Protein AF-A0A0X3APA4-F1 (afdb_monomer_lite)

Organism: NCBI:txid1586267

Structure (mmCIF, N/CA/C/O backbone):
data_AF-A0A0X3APA4-F1
#
_entry.id   AF-A0A0X3APA4-F1
#
loop_
_atom_site.group_PDB
_atom_site.id
_atom_site.type_symbol
_atom_site.label_atom_id
_atom_site.label_alt_id
_atom_site.label_comp_id
_atom_site.label_asym_id
_atom_site.label_entity_id
_atom_site.label_seq_id
_atom_site.pdbx_PDB_ins_code
_atom_site.Cartn_x
_atom_site.Cartn_y
_atom_site.Cartn_z
_atom_site.occupancy
_atom_site.B_iso_or_equiv
_atom_site.auth_seq_id
_atom_site.auth_comp_id
_atom_site.auth_asym_id
_atom_site.auth_atom_id
_atom_site.pdbx_PDB_model_num
ATOM 1 N N . MET A 1 1 ? -16.106 -5.100 22.684 1.00 66.81 1 MET A N 1
ATOM 2 C CA . MET A 1 1 ? -15.744 -5.511 21.305 1.00 66.81 1 MET A CA 1
ATOM 3 C C . MET A 1 1 ? -15.687 -7.033 21.244 1.00 66.81 1 MET A C 1
ATOM 5 O O . MET A 1 1 ? -15.041 -7.612 22.111 1.00 66.81 1 MET A O 1
ATOM 9 N N . ASN A 1 2 ? -16.377 -7.676 20.293 1.00 80.12 2 ASN A N 1
ATOM 10 C CA . ASN A 1 2 ? -16.420 -9.144 20.180 1.00 80.12 2 ASN A CA 1
ATOM 11 C C . ASN A 1 2 ? -15.018 -9.742 19.990 1.00 80.12 2 ASN A C 1
ATOM 13 O O . ASN A 1 2 ? -14.208 -9.175 19.256 1.00 80.12 2 ASN A O 1
ATOM 17 N N . LYS A 1 3 ? -14.747 -10.904 20.608 1.00 82.50 3 LYS A N 1
ATOM 18 C CA . LYS A 1 3 ? -13.466 -11.623 20.462 1.00 82.50 3 LYS A CA 1
ATOM 19 C C . LYS A 1 3 ? -13.125 -11.845 18.984 1.00 82.50 3 LYS A C 1
ATOM 21 O O . LYS A 1 3 ? -12.046 -11.457 18.561 1.00 82.50 3 LYS A O 1
ATOM 26 N N . ILE A 1 4 ? -14.083 -12.326 18.190 1.00 83.38 4 ILE A N 1
ATOM 27 C CA . ILE A 1 4 ? -13.939 -12.548 16.738 1.00 83.38 4 ILE A CA 1
ATOM 28 C C . ILE A 1 4 ? -13.436 -11.289 16.013 1.00 83.38 4 ILE A C 1
ATOM 30 O O . ILE A 1 4 ? -12.550 -11.356 15.169 1.00 83.38 4 ILE A O 1
ATOM 34 N N . PHE A 1 5 ? -13.948 -10.116 16.390 1.00 79.50 5 PHE A N 1
ATOM 35 C CA . PHE A 1 5 ? -13.563 -8.856 15.762 1.00 79.50 5 PHE A CA 1
ATOM 36 C C . PHE A 1 5 ? -12.124 -8.438 16.110 1.00 79.50 5 PHE A C 1
ATOM 38 O O . PHE A 1 5 ? -11.410 -7.925 15.254 1.00 79.50 5 PHE A O 1
ATOM 45 N N . LYS A 1 6 ? -11.660 -8.704 17.340 1.00 83.19 6 LYS A N 1
ATOM 46 C CA . LYS A 1 6 ? -10.248 -8.499 17.709 1.00 83.19 6 LYS A CA 1
ATOM 47 C C . LYS A 1 6 ? -9.323 -9.394 16.886 1.00 83.19 6 LYS A C 1
ATOM 49 O O . LYS A 1 6 ? -8.338 -8.893 16.357 1.00 83.19 6 LYS A O 1
ATOM 54 N N . TRP A 1 7 ? -9.656 -10.679 16.754 1.00 87.12 7 TRP A N 1
ATOM 55 C CA . TRP A 1 7 ? -8.878 -11.634 15.956 1.00 87.12 7 TRP A CA 1
ATOM 56 C C . TRP A 1 7 ? -8.805 -11.227 14.484 1.00 87.12 7 TRP A C 1
ATOM 58 O O . TRP A 1 7 ? -7.718 -11.241 13.914 1.00 87.12 7 TRP A O 1
ATOM 68 N N . LYS A 1 8 ? -9.922 -10.761 13.905 1.00 86.69 8 LYS A N 1
ATOM 69 C CA . LYS A 1 8 ? -9.946 -10.189 12.550 1.00 86.69 8 LYS A CA 1
ATOM 70 C C . LYS A 1 8 ? -8.916 -9.064 12.397 1.00 86.69 8 LYS A C 1
ATOM 72 O O . LYS A 1 8 ? -8.155 -9.079 11.440 1.00 86.69 8 LYS A O 1
ATOM 77 N N . ILE A 1 9 ? -8.866 -8.118 13.339 1.00 86.38 9 ILE A N 1
ATOM 78 C CA . ILE A 1 9 ? -7.900 -7.010 13.272 1.00 86.38 9 ILE A CA 1
ATOM 79 C C . ILE A 1 9 ? -6.458 -7.519 13.352 1.00 86.38 9 ILE A C 1
ATOM 81 O O . ILE A 1 9 ? -5.625 -7.072 12.575 1.00 86.38 9 ILE A O 1
ATOM 85 N N . HIS A 1 10 ? -6.155 -8.457 14.253 1.00 87.38 10 HIS A N 1
ATOM 86 C CA . HIS A 1 10 ? -4.790 -8.985 14.384 1.00 87.38 10 HIS A CA 1
ATOM 87 C C . HIS A 1 10 ? -4.344 -9.699 13.107 1.00 87.38 10 HIS A C 1
ATOM 89 O O . HIS A 1 10 ? -3.225 -9.486 12.650 1.00 87.38 10 HIS A O 1
ATOM 95 N N . PHE A 1 11 ? -5.234 -10.494 12.506 1.00 90.00 11 PHE A N 1
ATOM 96 C CA . PHE A 1 11 ? -4.979 -11.140 11.223 1.00 90.00 11 PHE A CA 1
ATOM 97 C C . PHE A 1 11 ? -4.705 -10.115 10.116 1.00 90.00 11 PHE A C 1
ATOM 99 O O . PHE A 1 11 ? -3.720 -10.246 9.399 1.00 90.00 11 PHE A O 1
ATOM 106 N N . LEU A 1 12 ? -5.531 -9.068 10.010 1.00 86.38 12 LEU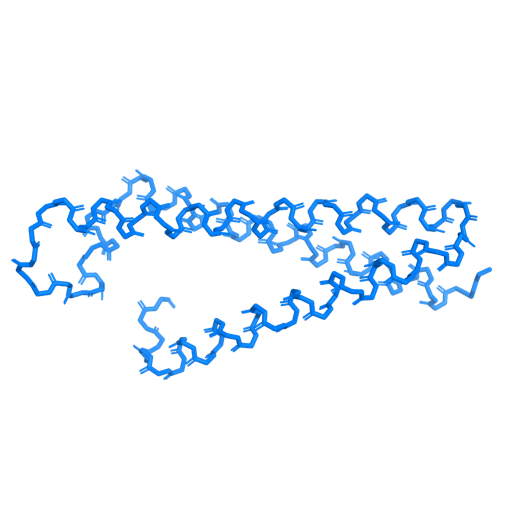 A N 1
ATOM 107 C CA . LEU A 1 12 ? -5.369 -8.033 8.986 1.00 86.38 12 LEU A CA 1
ATOM 108 C C . LEU A 1 12 ? -4.094 -7.212 9.184 1.00 86.38 12 LEU A C 1
ATOM 110 O O . LEU A 1 12 ? -3.393 -6.949 8.217 1.00 86.38 12 LEU A O 1
ATOM 114 N N . VAL A 1 13 ? -3.742 -6.877 10.427 1.00 89.50 13 VAL A N 1
ATOM 115 C CA . VAL A 1 13 ? -2.460 -6.232 10.747 1.00 89.50 13 VAL A CA 1
ATOM 116 C C . VAL A 1 13 ? -1.287 -7.134 10.357 1.00 89.50 13 VAL A C 1
ATOM 118 O O . VAL A 1 13 ? -0.349 -6.661 9.721 1.00 89.50 13 VAL A O 1
ATOM 121 N N . GLY A 1 14 ? -1.346 -8.430 10.683 1.00 89.19 14 GLY A N 1
ATOM 122 C CA . GLY A 1 14 ? -0.319 -9.398 10.290 1.00 89.19 14 GLY A CA 1
ATOM 123 C C . GLY A 1 14 ? -0.169 -9.511 8.771 1.00 89.19 14 GLY A C 1
ATOM 124 O O . GLY A 1 14 ? 0.949 -9.473 8.261 1.00 89.19 14 GLY A O 1
ATOM 125 N N . LEU A 1 15 ? -1.288 -9.563 8.043 1.00 88.25 15 LEU A N 1
ATOM 126 C CA . LEU A 1 15 ? -1.307 -9.577 6.581 1.00 88.25 15 LEU A CA 1
ATOM 127 C C . LEU A 1 15 ? -0.700 -8.296 5.991 1.00 88.25 15 LEU A C 1
ATOM 129 O O . LEU A 1 15 ? 0.103 -8.375 5.067 1.00 88.25 15 LEU A O 1
ATOM 133 N N . SER A 1 16 ? -1.032 -7.121 6.536 1.00 88.00 16 SER A N 1
ATOM 134 C CA . SER A 1 16 ? -0.451 -5.849 6.089 1.00 88.00 16 SER A CA 1
ATOM 135 C C . SER A 1 16 ? 1.061 -5.801 6.300 1.00 88.00 16 SER A C 1
ATOM 137 O O . SER A 1 16 ? 1.774 -5.344 5.414 1.00 88.00 16 SER A O 1
ATOM 139 N N . ILE A 1 17 ? 1.565 -6.300 7.433 1.00 91.06 17 ILE A N 1
ATOM 140 C CA . ILE A 1 17 ? 3.011 -6.384 7.692 1.00 91.06 17 ILE A CA 1
ATOM 141 C C . ILE A 1 17 ? 3.685 -7.317 6.681 1.00 91.06 17 ILE A C 1
ATOM 143 O O . ILE A 1 17 ? 4.720 -6.967 6.122 1.00 91.06 17 ILE A O 1
ATOM 147 N N . PHE A 1 18 ? 3.089 -8.480 6.413 1.00 88.31 18 PHE A N 1
ATOM 148 C CA . PHE A 1 18 ? 3.607 -9.424 5.424 1.00 88.31 18 PHE A CA 1
ATOM 149 C C . PHE A 1 18 ? 3.680 -8.813 4.016 1.00 88.31 18 PHE A C 1
ATOM 151 O O . PHE A 1 18 ? 4.708 -8.927 3.355 1.00 88.31 18 PHE A O 1
ATOM 158 N N . LEU A 1 19 ? 2.634 -8.098 3.588 1.00 86.88 19 LEU A N 1
ATOM 159 C CA . LEU A 1 19 ? 2.626 -7.387 2.306 1.00 86.88 19 LEU A CA 1
ATOM 160 C C . LEU A 1 19 ? 3.708 -6.306 2.237 1.00 86.88 19 LEU A C 1
ATOM 162 O O . LEU A 1 19 ? 4.389 -6.208 1.223 1.00 86.88 19 LEU A O 1
ATOM 166 N N . ILE A 1 20 ? 3.913 -5.536 3.312 1.00 89.25 20 ILE A N 1
ATOM 167 C CA . ILE A 1 20 ? 5.000 -4.546 3.375 1.00 89.25 20 ILE A CA 1
ATOM 168 C C . ILE A 1 20 ? 6.354 -5.224 3.137 1.00 89.25 20 ILE A C 1
ATOM 170 O O . ILE A 1 20 ? 7.156 -4.704 2.370 1.00 89.25 20 ILE A O 1
ATOM 174 N N . ILE A 1 21 ? 6.606 -6.383 3.755 1.00 90.38 21 ILE A N 1
ATOM 175 C CA . ILE A 1 21 ? 7.867 -7.122 3.585 1.00 90.38 21 ILE A CA 1
ATOM 176 C C . ILE A 1 21 ? 8.056 -7.568 2.130 1.00 90.38 21 ILE A C 1
ATOM 178 O O . ILE A 1 21 ? 9.151 -7.406 1.598 1.00 90.38 21 ILE A O 1
ATOM 182 N N . ILE A 1 22 ? 7.008 -8.091 1.484 1.00 87.00 22 ILE A N 1
ATOM 183 C CA . ILE A 1 22 ? 7.067 -8.498 0.070 1.00 87.00 22 ILE A CA 1
ATOM 184 C C . ILE A 1 22 ? 7.390 -7.302 -0.826 1.00 87.00 22 ILE A C 1
ATOM 186 O O . ILE A 1 22 ? 8.316 -7.383 -1.625 1.00 87.00 22 ILE A O 1
ATOM 190 N N . ILE A 1 23 ? 6.672 -6.187 -0.664 1.00 86.25 23 ILE A N 1
ATOM 191 C CA . ILE A 1 23 ? 6.883 -4.985 -1.483 1.00 86.25 23 ILE A CA 1
ATOM 192 C C . ILE A 1 23 ? 8.301 -4.438 -1.270 1.00 86.25 23 ILE A C 1
ATOM 194 O O . ILE A 1 23 ? 8.979 -4.069 -2.221 1.00 86.25 23 ILE A O 1
ATOM 198 N N . PHE A 1 24 ? 8.800 -4.432 -0.030 1.00 86.94 24 PHE A N 1
ATOM 199 C CA . PHE A 1 24 ? 10.183 -4.034 0.242 1.00 86.94 24 PHE A CA 1
ATOM 200 C C . PHE A 1 24 ? 11.209 -4.945 -0.434 1.00 86.94 24 PHE A C 1
ATOM 202 O O . PHE A 1 24 ? 12.228 -4.444 -0.906 1.00 86.94 24 PHE A O 1
ATOM 209 N N . ALA A 1 25 ? 10.967 -6.257 -0.463 1.00 86.25 25 ALA A N 1
ATOM 210 C CA . ALA A 1 25 ? 11.844 -7.197 -1.151 1.00 86.25 25 ALA A CA 1
ATOM 211 C C . ALA A 1 25 ? 11.871 -6.931 -2.663 1.00 86.25 25 ALA A C 1
ATOM 213 O O . ALA A 1 25 ? 12.950 -6.950 -3.252 1.00 86.25 25 ALA A O 1
ATOM 214 N N . ASP A 1 26 ? 10.721 -6.610 -3.258 1.00 82.62 26 ASP A N 1
ATOM 215 C CA . ASP A 1 26 ? 10.607 -6.267 -4.678 1.00 82.62 26 ASP A CA 1
ATOM 216 C C . ASP A 1 26 ? 11.349 -4.959 -5.007 1.00 82.62 26 ASP A C 1
ATOM 218 O O . ASP A 1 26 ? 12.261 -4.937 -5.834 1.00 82.62 26 ASP A O 1
ATOM 222 N N . VAL A 1 27 ? 11.089 -3.889 -4.246 1.00 84.69 27 VAL A N 1
ATOM 223 C CA . VAL A 1 27 ? 11.806 -2.605 -4.377 1.00 84.69 27 VAL A CA 1
ATOM 224 C C . VAL A 1 27 ? 13.317 -2.786 -4.207 1.00 84.69 27 VAL A C 1
ATOM 226 O O . VAL A 1 27 ? 14.102 -2.190 -4.948 1.00 84.69 27 VAL A O 1
ATOM 229 N N . PHE A 1 28 ? 13.744 -3.607 -3.244 1.00 85.25 28 PHE A N 1
ATOM 230 C CA . PHE A 1 28 ? 15.159 -3.900 -3.032 1.00 85.25 28 PHE A CA 1
ATOM 231 C C . PHE A 1 28 ? 15.765 -4.658 -4.217 1.00 85.25 28 PHE A C 1
ATOM 233 O O . PHE A 1 28 ? 16.840 -4.279 -4.676 1.00 85.25 28 PHE A O 1
ATOM 240 N N . SER A 1 29 ? 15.063 -5.662 -4.750 1.00 82.38 29 SER A N 1
ATOM 241 C CA . SER A 1 29 ? 15.484 -6.413 -5.937 1.00 82.38 29 SER A CA 1
ATOM 242 C C . SER A 1 29 ? 15.687 -5.488 -7.138 1.00 82.38 29 SER A C 1
ATOM 244 O O . SER A 1 29 ? 16.747 -5.506 -7.764 1.00 82.38 29 SER A O 1
ATOM 246 N N . ILE A 1 30 ? 14.720 -4.604 -7.406 1.00 80.31 30 ILE A N 1
ATOM 247 C CA . ILE A 1 30 ? 14.786 -3.615 -8.494 1.00 80.31 30 ILE A CA 1
ATOM 248 C C . ILE A 1 30 ? 15.972 -2.665 -8.309 1.00 80.31 30 ILE A C 1
ATOM 250 O O . ILE A 1 30 ? 16.642 -2.309 -9.278 1.00 80.31 30 ILE A O 1
ATOM 254 N N . TRP A 1 31 ? 16.250 -2.256 -7.070 1.00 79.69 31 TRP A N 1
ATOM 255 C CA . TRP A 1 31 ? 17.391 -1.398 -6.762 1.00 79.69 31 TRP A CA 1
ATOM 256 C C . TRP A 1 31 ? 18.735 -2.105 -6.987 1.00 79.69 31 TRP A C 1
ATOM 258 O O . TRP A 1 31 ? 19.682 -1.479 -7.464 1.00 79.69 31 TRP A O 1
ATOM 268 N N . THR A 1 32 ? 18.838 -3.396 -6.650 1.00 82.75 32 THR A N 1
ATOM 269 C CA . THR A 1 32 ? 20.089 -4.162 -6.770 1.00 82.75 32 THR A CA 1
ATOM 270 C C . THR A 1 32 ? 20.380 -4.657 -8.181 1.00 82.75 32 THR A C 1
ATOM 272 O O . THR A 1 32 ? 21.540 -4.648 -8.589 1.00 82.75 32 THR A O 1
ATOM 275 N N . THR A 1 33 ? 19.360 -5.074 -8.934 1.00 80.88 33 THR A N 1
ATOM 276 C CA . THR A 1 33 ? 19.505 -5.639 -10.287 1.00 80.88 33 THR A CA 1
ATOM 277 C 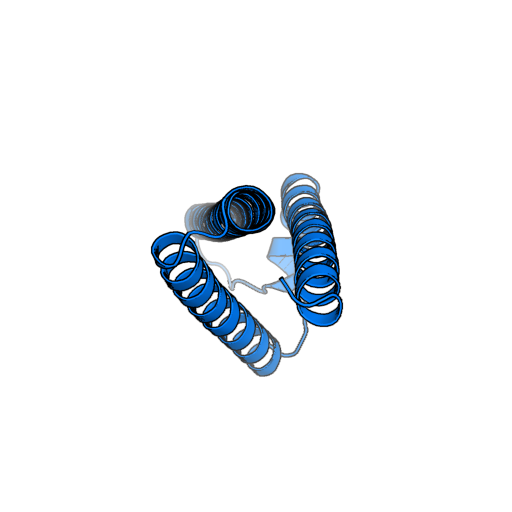C . THR A 1 33 ? 18.496 -5.028 -11.271 1.00 80.88 33 THR A C 1
ATOM 279 O O . THR A 1 33 ? 17.698 -5.734 -11.893 1.00 80.88 33 THR A O 1
ATOM 282 N N . PRO A 1 34 ? 18.545 -3.700 -11.505 1.00 72.44 34 PRO A N 1
ATOM 283 C CA . PRO A 1 34 ? 17.587 -3.017 -12.381 1.00 72.44 34 PRO A CA 1
ATOM 284 C C . PRO A 1 34 ? 17.633 -3.531 -13.827 1.00 72.44 34 PRO A C 1
ATOM 286 O O . PRO A 1 34 ? 16.634 -3.488 -14.538 1.00 72.44 34 PRO A O 1
ATOM 289 N N . GLU A 1 35 ? 18.782 -4.035 -14.278 1.00 72.81 35 GLU A N 1
ATOM 290 C CA . GLU A 1 35 ? 18.976 -4.573 -15.627 1.00 72.81 35 GLU A CA 1
ATOM 291 C C . GLU A 1 35 ? 18.193 -5.868 -15.877 1.00 72.81 35 GLU A C 1
ATOM 293 O O . GLU A 1 35 ? 17.721 -6.085 -16.993 1.00 72.81 35 GLU A O 1
ATOM 298 N N . GLU A 1 36 ? 18.036 -6.718 -14.858 1.00 68.88 36 GLU A N 1
ATOM 299 C CA . GLU A 1 36 ? 17.242 -7.950 -14.947 1.00 68.88 36 GLU A CA 1
ATOM 300 C C . GLU A 1 36 ? 15.754 -7.618 -15.031 1.00 68.88 36 GLU A C 1
ATOM 302 O O . GLU A 1 36 ? 15.063 -8.126 -15.911 1.00 68.88 36 GLU A O 1
ATOM 307 N N . TYR A 1 37 ? 15.297 -6.663 -14.218 1.00 64.12 37 TYR A N 1
ATOM 308 C CA . TYR A 1 37 ? 13.940 -6.129 -14.297 1.00 64.12 37 TYR A CA 1
ATOM 309 C C . TYR A 1 37 ? 13.655 -5.526 -15.683 1.00 64.12 37 TYR A C 1
ATOM 311 O O . TYR A 1 37 ? 12.661 -5.846 -16.322 1.00 64.12 37 TYR A O 1
ATOM 319 N N . ILE A 1 38 ? 14.569 -4.720 -16.232 1.00 65.38 38 ILE A N 1
ATOM 320 C CA . ILE A 1 38 ? 14.412 -4.134 -17.578 1.00 65.38 38 ILE A CA 1
ATOM 321 C C . ILE A 1 38 ? 14.335 -5.208 -18.678 1.00 65.38 38 ILE A C 1
ATOM 323 O O . ILE A 1 38 ? 13.632 -4.999 -19.668 1.00 65.38 38 ILE A O 1
ATOM 327 N N . LYS A 1 39 ? 15.052 -6.333 -18.533 1.00 64.44 39 LYS A N 1
ATOM 328 C CA . LYS A 1 39 ? 15.016 -7.445 -19.499 1.00 64.44 39 LYS A CA 1
ATOM 329 C C . LYS A 1 39 ? 13.681 -8.184 -19.485 1.00 64.44 39 LYS A C 1
ATOM 331 O O . LYS A 1 39 ? 13.179 -8.491 -20.558 1.00 64.44 39 LYS A O 1
ATOM 336 N N . VAL A 1 40 ? 13.117 -8.425 -18.302 1.00 60.56 40 VAL A N 1
ATOM 337 C CA . VAL A 1 40 ? 11.815 -9.093 -18.127 1.00 60.56 40 VAL A CA 1
ATOM 338 C C . VAL A 1 40 ? 10.682 -8.300 -18.780 1.00 60.56 40 VAL A C 1
ATOM 340 O O . VAL A 1 40 ? 9.792 -8.871 -19.393 1.00 60.56 40 VAL A O 1
ATOM 343 N N . TYR A 1 41 ? 10.742 -6.971 -18.722 1.00 53.84 41 TYR A N 1
ATOM 344 C CA . TYR A 1 41 ? 9.688 -6.124 -19.276 1.00 53.84 41 TYR A CA 1
ATOM 345 C C . TYR A 1 41 ? 9.813 -5.817 -20.777 1.00 53.84 41 TYR A C 1
ATOM 347 O O . TYR A 1 41 ? 9.051 -4.977 -21.254 1.00 53.84 41 TYR A O 1
ATOM 355 N N . GLU A 1 42 ? 10.768 -6.427 -21.502 1.00 52.59 42 GLU A N 1
ATOM 356 C CA . GLU A 1 42 ? 11.038 -6.229 -22.942 1.00 52.59 42 GLU A CA 1
ATOM 357 C C . GLU A 1 42 ? 10.608 -4.843 -23.470 1.00 52.59 42 GLU A C 1
ATOM 359 O O . GLU A 1 42 ? 9.873 -4.710 -24.450 1.00 52.59 42 GLU A O 1
ATOM 364 N N . PHE A 1 43 ? 11.044 -3.760 -22.811 1.00 53.41 43 PHE A N 1
ATOM 365 C CA . PHE A 1 43 ? 10.724 -2.419 -23.292 1.00 53.41 43 PHE A CA 1
ATOM 366 C C . PHE A 1 43 ? 11.578 -2.148 -24.531 1.00 53.41 43 PHE A C 1
ATOM 368 O O . PHE A 1 43 ? 12.716 -1.666 -24.452 1.00 53.41 43 PHE A O 1
ATOM 375 N N . SER A 1 44 ? 11.006 -2.507 -25.681 1.00 47.91 44 SER A N 1
ATOM 376 C CA . SER A 1 44 ? 11.509 -2.306 -27.034 1.00 47.91 44 SER A CA 1
ATOM 377 C C . SER A 1 44 ? 12.171 -0.935 -27.162 1.00 47.91 44 SER A C 1
ATOM 379 O O . SER A 1 44 ? 11.463 0.064 -27.138 1.00 47.91 44 SER A O 1
ATOM 381 N N . ASN A 1 45 ? 13.505 -0.885 -27.259 1.00 48.00 45 ASN A N 1
ATOM 382 C CA . ASN A 1 45 ? 14.345 0.219 -27.766 1.00 48.00 45 ASN A CA 1
ATOM 383 C C . ASN A 1 45 ? 13.996 1.690 -27.424 1.00 48.00 45 ASN A C 1
ATOM 385 O O . ASN A 1 45 ? 14.573 2.601 -28.016 1.00 48.00 45 ASN A O 1
ATOM 389 N N . ASN A 1 46 ? 13.124 1.958 -26.456 1.00 57.09 46 ASN A N 1
ATOM 390 C CA . ASN A 1 46 ? 12.769 3.308 -26.053 1.00 57.09 46 ASN A CA 1
ATOM 391 C C . ASN A 1 46 ? 13.859 3.861 -25.139 1.00 57.09 46 ASN A C 1
ATOM 393 O O . ASN A 1 46 ? 14.501 3.121 -24.386 1.00 57.09 46 ASN A O 1
ATOM 397 N N . SER A 1 47 ? 14.088 5.167 -25.279 1.00 64.62 47 SER A N 1
A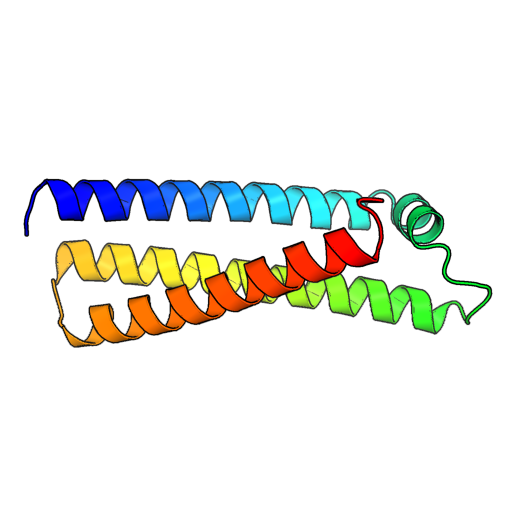TOM 398 C CA . SER A 1 47 ? 15.200 5.912 -24.696 1.00 64.62 47 SER A CA 1
ATOM 399 C C . SER A 1 47 ? 15.469 5.549 -23.232 1.00 64.62 47 SER A C 1
ATOM 401 O O . SER A 1 47 ? 14.557 5.286 -22.446 1.00 64.62 47 SER A O 1
ATOM 403 N N . VAL A 1 48 ? 16.749 5.580 -22.853 1.00 69.06 48 VAL A N 1
ATOM 404 C CA . VAL A 1 48 ? 17.239 5.325 -21.487 1.00 69.06 48 VAL A CA 1
ATOM 405 C C . VAL A 1 48 ? 16.426 6.093 -20.427 1.00 69.06 48 VAL A C 1
ATOM 407 O O . VAL A 1 48 ? 16.110 5.546 -19.374 1.00 69.06 48 VAL A O 1
ATOM 410 N N . GLU A 1 49 ? 15.996 7.319 -20.736 1.00 74.06 49 GLU A N 1
ATOM 411 C CA . GLU A 1 49 ? 15.138 8.141 -19.872 1.00 74.06 49 GLU A CA 1
ATOM 412 C C . GLU A 1 49 ? 13.787 7.496 -19.532 1.00 74.06 49 GLU A C 1
ATOM 414 O O . GLU A 1 49 ? 13.333 7.571 -18.388 1.00 74.06 49 GLU A O 1
ATOM 419 N N . TRP A 1 50 ? 13.132 6.846 -20.496 1.00 70.38 50 TRP A N 1
ATOM 420 C CA . TRP A 1 50 ? 11.805 6.265 -20.285 1.00 70.38 50 TRP A CA 1
ATOM 421 C C . TRP A 1 50 ? 11.858 5.050 -19.349 1.00 70.38 50 TRP A C 1
ATOM 423 O O . TRP A 1 50 ? 10.929 4.816 -18.572 1.00 70.38 50 TRP A O 1
ATOM 433 N N . ARG A 1 51 ? 12.986 4.327 -19.357 1.00 68.94 51 ARG A N 1
ATOM 434 C CA . ARG A 1 51 ? 13.253 3.190 -18.462 1.00 68.94 51 ARG A CA 1
ATOM 435 C C . ARG A 1 51 ? 13.369 3.642 -17.011 1.00 68.94 51 ARG A C 1
ATOM 437 O O . ARG A 1 51 ? 12.633 3.153 -16.159 1.00 68.94 51 ARG A O 1
ATOM 444 N N . TYR A 1 52 ? 14.222 4.631 -16.742 1.00 75.44 52 TYR A N 1
ATOM 445 C CA . TYR A 1 52 ? 14.385 5.171 -15.390 1.00 75.44 52 TYR A CA 1
ATOM 446 C C . TYR A 1 52 ? 13.108 5.831 -14.872 1.00 75.44 52 TYR A C 1
ATOM 448 O O . TYR A 1 52 ? 12.770 5.666 -13.702 1.00 75.44 52 TYR A O 1
ATOM 456 N N . LYS A 1 53 ? 12.350 6.513 -15.740 1.00 79.44 53 LYS A N 1
ATOM 457 C CA . LYS A 1 53 ? 11.044 7.075 -15.375 1.00 79.44 53 LYS A CA 1
ATOM 458 C C . LYS A 1 53 ? 10.035 5.992 -14.980 1.00 79.44 53 LYS A C 1
ATOM 460 O O . LYS A 1 53 ? 9.291 6.185 -14.025 1.00 79.44 53 LYS A O 1
ATOM 465 N N . SER A 1 54 ? 10.017 4.863 -15.687 1.00 74.50 54 SER A N 1
ATOM 466 C CA . SER A 1 54 ? 9.104 3.751 -15.391 1.00 74.50 54 SER A CA 1
ATOM 467 C C . SER A 1 54 ? 9.464 3.053 -14.080 1.00 74.50 54 SER A C 1
ATOM 469 O O . SER A 1 54 ? 8.588 2.871 -13.240 1.00 74.50 54 SER A O 1
ATOM 471 N N . ILE A 1 55 ? 10.753 2.763 -13.856 1.00 77.81 55 ILE A N 1
ATOM 472 C CA . ILE A 1 55 ? 11.252 2.213 -12.583 1.00 77.81 55 ILE A CA 1
ATOM 473 C C . ILE A 1 55 ? 10.926 3.161 -11.425 1.00 77.81 55 ILE A C 1
ATOM 475 O O . ILE A 1 55 ? 10.408 2.733 -10.399 1.00 77.81 55 ILE A O 1
ATOM 479 N N . PHE A 1 56 ? 11.172 4.461 -11.600 1.00 82.31 56 PHE A N 1
ATOM 480 C CA . PHE A 1 56 ? 10.849 5.460 -10.585 1.00 82.31 56 PHE A CA 1
ATOM 481 C C . PHE A 1 56 ? 9.351 5.490 -10.263 1.00 82.31 56 PHE A C 1
ATOM 483 O O . PHE A 1 56 ? 8.982 5.500 -9.093 1.00 82.31 56 PHE A O 1
ATOM 490 N N . ASN A 1 57 ? 8.486 5.470 -11.281 1.00 79.50 57 ASN A N 1
ATOM 491 C CA . ASN A 1 57 ? 7.037 5.443 -11.083 1.00 79.50 57 ASN A CA 1
ATOM 492 C C . ASN A 1 57 ? 6.575 4.173 -10.357 1.00 79.50 57 ASN A C 1
ATOM 494 O O . ASN A 1 57 ? 5.683 4.257 -9.517 1.00 79.50 57 ASN A O 1
ATOM 498 N N . TYR A 1 58 ? 7.184 3.025 -10.663 1.00 81.12 58 TYR A N 1
ATOM 499 C CA . TYR A 1 58 ? 6.895 1.759 -9.993 1.00 81.12 58 TYR A CA 1
ATOM 500 C C . TYR A 1 58 ? 7.278 1.819 -8.509 1.00 81.12 58 TYR A C 1
ATOM 502 O O . TYR A 1 58 ? 6.417 1.672 -7.646 1.00 81.12 58 TYR A O 1
ATOM 510 N N . ILE A 1 59 ? 8.528 2.186 -8.207 1.00 83.81 59 ILE A N 1
ATOM 511 C CA . ILE A 1 59 ? 9.011 2.348 -6.826 1.00 83.81 59 ILE A CA 1
ATOM 512 C C . ILE A 1 59 ? 8.160 3.373 -6.062 1.00 83.81 59 ILE A C 1
ATOM 514 O O . ILE A 1 59 ? 7.816 3.165 -4.900 1.00 83.81 59 ILE A O 1
ATOM 518 N N . LEU A 1 60 ? 7.792 4.487 -6.702 1.00 84.75 60 LEU A N 1
ATOM 519 C CA . LEU A 1 60 ? 6.937 5.501 -6.089 1.00 84.75 60 LEU A CA 1
ATOM 520 C C . LEU A 1 60 ? 5.542 4.946 -5.765 1.00 84.75 60 LEU A C 1
ATOM 522 O O . LEU A 1 60 ? 5.020 5.224 -4.685 1.00 84.75 60 LEU A O 1
ATOM 526 N N . SER A 1 61 ? 4.955 4.159 -6.671 1.00 84.00 61 SER A N 1
ATOM 527 C CA . SER A 1 61 ? 3.679 3.470 -6.446 1.00 84.00 61 SER A CA 1
ATOM 528 C C . SER A 1 61 ? 3.762 2.532 -5.239 1.00 84.00 61 SER A C 1
ATOM 530 O O . SER A 1 61 ? 2.917 2.600 -4.345 1.00 84.00 61 SER A O 1
ATOM 532 N N . ASP A 1 62 ? 4.823 1.735 -5.146 1.00 84.56 62 ASP A N 1
ATOM 533 C CA . ASP A 1 62 ? 5.048 0.810 -4.033 1.00 84.56 62 ASP A CA 1
ATOM 534 C C . ASP A 1 62 ? 5.224 1.519 -2.688 1.00 84.56 62 ASP A C 1
ATOM 536 O O . ASP A 1 62 ? 4.627 1.121 -1.684 1.00 84.56 62 ASP A O 1
ATOM 540 N N . ILE A 1 63 ? 5.974 2.626 -2.657 1.00 87.31 63 ILE A N 1
ATOM 541 C CA . ILE A 1 63 ? 6.121 3.457 -1.453 1.00 87.31 63 ILE A CA 1
ATOM 542 C C . ILE A 1 63 ? 4.759 3.992 -0.998 1.00 87.31 63 ILE A C 1
ATOM 544 O O . ILE A 1 63 ? 4.450 3.951 0.196 1.00 87.31 63 ILE A O 1
ATOM 548 N N . ILE A 1 64 ? 3.921 4.465 -1.926 1.00 87.94 64 ILE A N 1
ATOM 549 C CA . ILE A 1 64 ? 2.569 4.948 -1.610 1.00 87.94 64 ILE A CA 1
ATOM 550 C C . ILE A 1 64 ? 1.735 3.825 -0.979 1.00 87.94 64 ILE A C 1
ATOM 552 O O . ILE A 1 64 ? 1.072 4.047 0.038 1.00 87.94 64 ILE A O 1
ATOM 556 N N . VAL A 1 65 ? 1.798 2.611 -1.528 1.00 85.31 65 VAL A N 1
ATOM 557 C CA . VAL A 1 65 ? 1.085 1.437 -0.997 1.00 85.31 65 VAL A CA 1
ATOM 558 C C . VAL A 1 65 ? 1.576 1.085 0.405 1.00 85.31 65 VAL A C 1
ATOM 560 O O . VAL A 1 65 ? 0.757 0.886 1.306 1.00 85.31 65 VAL A O 1
ATOM 563 N N . ILE A 1 66 ? 2.892 1.088 0.638 1.00 87.81 66 ILE A N 1
ATOM 564 C CA . ILE A 1 66 ? 3.479 0.891 1.971 1.00 87.81 66 ILE A CA 1
ATOM 565 C C . ILE A 1 66 ? 2.950 1.945 2.952 1.00 87.81 66 ILE A C 1
ATOM 567 O O . ILE A 1 66 ? 2.516 1.596 4.053 1.00 87.81 66 ILE A O 1
ATOM 571 N N . CYS A 1 67 ? 2.918 3.223 2.564 1.00 90.25 67 CYS A N 1
ATOM 572 C CA . CYS A 1 67 ? 2.368 4.292 3.399 1.00 90.25 67 CYS A CA 1
ATOM 573 C C . CYS A 1 67 ? 0.892 4.046 3.757 1.00 90.25 67 CYS A C 1
ATOM 575 O O . CYS A 1 67 ? 0.508 4.230 4.917 1.00 90.25 67 CYS A O 1
ATOM 577 N N . PHE A 1 68 ? 0.073 3.584 2.807 1.00 88.06 68 PHE A N 1
ATOM 578 C CA . PHE A 1 68 ? -1.323 3.217 3.069 1.00 88.06 68 PHE A CA 1
ATOM 579 C C . PHE A 1 68 ? -1.452 2.031 4.028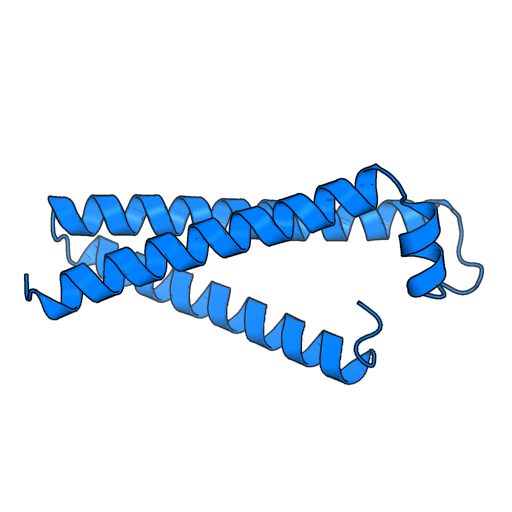 1.00 88.06 68 PHE A C 1
ATOM 581 O O . PHE A 1 68 ? -2.287 2.077 4.935 1.00 88.06 68 PHE A O 1
ATOM 588 N N . LEU A 1 69 ? -0.618 0.999 3.885 1.00 88.44 69 LEU A N 1
ATOM 589 C CA . LEU A 1 69 ? -0.605 -0.157 4.787 1.00 88.44 69 LEU A CA 1
ATOM 590 C C . LEU A 1 69 ? -0.177 0.238 6.210 1.00 88.44 69 LEU A C 1
ATOM 592 O O . LEU A 1 69 ? -0.797 -0.194 7.181 1.00 88.44 69 LEU A O 1
ATOM 596 N N . ILE A 1 70 ? 0.818 1.116 6.359 1.00 90.81 70 ILE A N 1
ATOM 597 C CA . ILE A 1 70 ? 1.230 1.647 7.669 1.00 90.81 70 ILE A CA 1
ATOM 598 C C . ILE A 1 70 ? 0.095 2.456 8.304 1.00 90.81 70 ILE A C 1
ATOM 600 O O . ILE A 1 70 ? -0.242 2.243 9.472 1.00 90.81 70 ILE A O 1
ATOM 604 N N . LEU A 1 71 ? -0.541 3.350 7.540 1.00 92.25 71 LEU A N 1
ATOM 605 C CA . LEU A 1 71 ? -1.691 4.121 8.014 1.00 92.25 71 LEU A CA 1
ATOM 606 C C . LEU A 1 71 ? -2.842 3.200 8.445 1.00 92.25 71 LEU A C 1
ATOM 608 O O . LEU A 1 71 ? -3.450 3.415 9.496 1.00 92.25 71 LEU A O 1
ATOM 612 N N . TYR A 1 72 ? -3.106 2.144 7.675 1.00 90.56 72 TYR A N 1
ATOM 613 C CA . TYR A 1 72 ? -4.101 1.126 7.995 1.00 90.56 72 TYR A CA 1
ATOM 614 C C . TYR A 1 72 ? -3.809 0.432 9.331 1.00 90.56 72 TYR A C 1
ATOM 616 O O . TYR A 1 72 ? -4.708 0.312 10.170 1.00 90.56 72 TYR A O 1
ATOM 624 N N . ILE A 1 73 ? -2.558 0.025 9.571 1.00 91.44 73 ILE A N 1
ATOM 625 C CA . ILE A 1 73 ? -2.126 -0.581 10.839 1.00 91.44 73 ILE A CA 1
ATOM 626 C C . ILE A 1 73 ? -2.366 0.391 11.999 1.00 91.44 73 ILE A C 1
ATOM 628 O O . ILE A 1 73 ? -3.006 0.022 12.987 1.00 91.44 73 ILE A O 1
ATOM 632 N N . ILE A 1 74 ? -1.921 1.645 11.871 1.00 92.56 74 ILE A N 1
ATOM 633 C CA . ILE A 1 74 ? -2.085 2.674 12.910 1.00 92.56 74 ILE A CA 1
ATOM 634 C C . ILE A 1 74 ? -3.567 2.872 13.246 1.00 92.56 74 ILE A C 1
ATOM 636 O O . ILE A 1 74 ? -3.947 2.853 14.418 1.00 92.56 74 ILE A O 1
ATOM 640 N N . LEU A 1 75 ? -4.428 3.016 12.238 1.00 91.75 75 LEU A N 1
ATOM 641 C CA . LEU A 1 75 ? -5.863 3.212 12.450 1.00 91.75 75 LEU A CA 1
ATOM 642 C C . LEU A 1 75 ? -6.516 2.004 13.123 1.00 91.75 75 LEU A C 1
ATOM 644 O O . LEU A 1 75 ? -7.336 2.187 14.025 1.00 91.75 75 LEU A O 1
ATOM 648 N N . ASN A 1 76 ? -6.129 0.783 12.750 1.00 88.75 76 ASN A N 1
ATOM 649 C CA . ASN A 1 76 ? -6.601 -0.439 13.401 1.00 88.75 76 ASN A CA 1
ATOM 650 C C . ASN A 1 76 ? -6.191 -0.509 14.879 1.00 88.75 76 ASN A C 1
ATOM 652 O O . ASN A 1 76 ? -7.015 -0.864 15.727 1.00 88.75 76 ASN A O 1
ATOM 656 N N . LEU A 1 77 ? -4.958 -0.115 15.214 1.00 90.19 77 LEU A N 1
ATOM 657 C CA . LEU A 1 77 ? -4.485 -0.028 16.600 1.00 90.19 77 LEU A CA 1
ATOM 658 C C . LEU A 1 77 ? -5.257 1.033 17.397 1.00 90.19 77 LEU A C 1
ATOM 660 O O . LEU A 1 77 ? -5.705 0.766 18.514 1.00 90.19 77 LEU A O 1
ATOM 664 N N . ILE A 1 78 ? -5.494 2.217 16.822 1.00 90.62 78 ILE A N 1
ATOM 665 C CA . ILE A 1 78 ? -6.298 3.257 17.483 1.00 90.62 78 ILE A CA 1
ATOM 666 C C . ILE A 1 78 ? -7.744 2.776 17.667 1.00 90.62 78 ILE A C 1
ATOM 668 O O . ILE A 1 78 ? -8.335 2.999 18.728 1.00 90.62 78 ILE A O 1
ATOM 672 N N . PHE A 1 79 ? -8.320 2.088 16.676 1.00 89.31 79 PHE A N 1
ATOM 673 C CA . PHE A 1 79 ? -9.665 1.524 16.774 1.00 89.31 79 PHE A CA 1
ATOM 674 C C . PHE A 1 79 ? -9.764 0.473 17.888 1.00 89.31 79 PHE A C 1
ATOM 676 O O . PHE A 1 79 ? -10.733 0.493 18.648 1.00 89.31 79 PHE A O 1
ATOM 683 N N . LEU A 1 80 ? -8.753 -0.390 18.046 1.00 86.81 80 LEU A N 1
ATOM 684 C CA . LEU A 1 80 ? 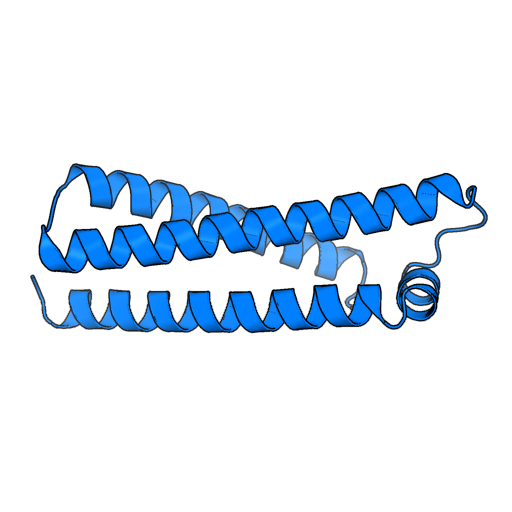-8.676 -1.372 19.136 1.00 86.81 80 LEU A CA 1
ATOM 685 C C . LEU A 1 80 ? -8.741 -0.722 20.525 1.00 86.81 80 LEU A C 1
ATOM 687 O O . LEU A 1 80 ? -9.375 -1.283 21.420 1.00 86.81 80 LEU A O 1
ATOM 691 N N . ILE A 1 81 ? -8.101 0.439 20.694 1.00 88.06 81 ILE A N 1
ATOM 692 C CA . ILE A 1 81 ? -7.999 1.142 21.980 1.00 88.06 81 ILE A CA 1
ATOM 693 C C . ILE A 1 81 ? -9.235 2.008 22.240 1.00 88.06 81 ILE A C 1
ATOM 695 O O . ILE A 1 81 ? -9.840 1.921 23.306 1.00 88.06 81 ILE A O 1
ATOM 699 N N . LYS A 1 82 ? -9.610 2.862 21.280 1.00 87.44 82 LYS A N 1
ATOM 700 C CA . LYS A 1 82 ? -10.622 3.913 21.484 1.00 87.44 82 LYS A CA 1
ATOM 701 C C . LYS A 1 82 ? -12.010 3.572 20.937 1.00 87.44 82 LYS A C 1
ATOM 703 O O . LYS A 1 82 ? -12.970 4.243 21.300 1.00 87.44 82 LYS A O 1
ATOM 708 N N . ASN A 1 83 ? -12.136 2.560 20.073 1.00 83.81 83 ASN A N 1
ATOM 709 C CA . ASN A 1 83 ? -13.403 2.086 19.495 1.00 83.81 83 ASN A CA 1
ATOM 710 C C . ASN A 1 83 ? -14.285 3.209 18.893 1.00 83.81 83 ASN A C 1
ATOM 712 O O . ASN A 1 83 ? -15.508 3.233 19.054 1.00 83.81 83 ASN A O 1
ATOM 716 N N . ILE A 1 84 ? -13.658 4.174 18.213 1.00 89.25 84 ILE A N 1
ATOM 717 C CA . ILE A 1 84 ? -14.326 5.359 17.654 1.00 89.25 84 ILE A CA 1
ATOM 718 C C . ILE A 1 84 ? -14.977 5.004 16.310 1.00 89.25 84 ILE A C 1
ATOM 720 O O . ILE A 1 84 ? -14.302 4.544 15.388 1.00 89.25 84 ILE A O 1
ATOM 724 N N . LYS A 1 85 ? -16.282 5.279 16.157 1.00 85.81 85 LYS A N 1
ATOM 725 C CA . LYS A 1 85 ? -17.041 4.982 14.922 1.00 85.81 85 LYS A CA 1
ATOM 726 C C . LYS A 1 85 ? -16.460 5.660 13.674 1.00 85.81 85 LYS A C 1
ATOM 728 O O . LYS A 1 85 ? -16.425 5.043 12.617 1.00 85.81 85 LYS A O 1
ATOM 733 N N . PHE A 1 86 ? -15.974 6.894 13.807 1.00 88.56 86 PHE A N 1
ATOM 734 C CA . PHE A 1 86 ? -15.340 7.632 12.712 1.00 88.56 86 PHE A CA 1
ATOM 735 C C . PHE A 1 86 ? -14.100 6.910 12.157 1.00 88.56 86 PHE A C 1
ATOM 737 O O . PHE A 1 86 ? -13.985 6.727 10.950 1.00 88.56 86 PHE A O 1
ATOM 744 N N . ILE A 1 87 ? -13.232 6.394 13.036 1.00 88.12 87 ILE A N 1
ATOM 745 C CA . ILE A 1 87 ? -12.032 5.637 12.640 1.00 88.12 87 ILE A CA 1
ATOM 746 C C . ILE A 1 87 ? -12.418 4.379 11.863 1.00 88.12 87 ILE A C 1
ATOM 748 O O . ILE A 1 87 ? -11.800 4.076 10.849 1.00 88.12 87 ILE A O 1
ATOM 752 N N . LYS A 1 88 ? -13.489 3.688 12.277 1.00 86.00 88 LYS A N 1
ATOM 753 C CA . LYS A 1 88 ? -14.012 2.532 11.537 1.00 86.00 88 LYS A CA 1
ATOM 754 C C . LYS A 1 88 ? -14.368 2.889 10.092 1.00 86.00 88 LYS A C 1
ATOM 756 O O . LYS A 1 88 ? -14.077 2.108 9.196 1.00 86.00 88 LYS A O 1
ATOM 761 N N . SER A 1 89 ? -14.991 4.049 9.868 1.00 88.88 89 SER A N 1
ATOM 762 C CA . SER A 1 89 ? -15.341 4.497 8.516 1.00 88.88 89 SER A CA 1
ATOM 763 C C . SER A 1 89 ? -14.096 4.727 7.663 1.00 88.88 89 SER A C 1
ATOM 765 O O . SER A 1 89 ? -14.070 4.307 6.513 1.00 88.88 89 SER A O 1
ATOM 767 N N . ILE A 1 90 ? -13.057 5.348 8.230 1.00 90.00 90 ILE A N 1
ATOM 768 C CA . ILE A 1 90 ? -11.790 5.584 7.524 1.00 90.00 90 ILE A CA 1
ATOM 769 C C . ILE A 1 90 ? -11.106 4.256 7.182 1.00 90.00 90 ILE A C 1
ATOM 771 O O . ILE A 1 90 ? -10.663 4.078 6.052 1.00 90.00 90 ILE A O 1
ATOM 775 N N . ILE A 1 91 ? -11.060 3.311 8.128 1.00 89.50 91 ILE A N 1
ATOM 776 C CA . ILE A 1 91 ? -10.494 1.971 7.906 1.00 89.50 91 ILE A CA 1
ATOM 777 C C . ILE A 1 91 ? -11.165 1.307 6.700 1.00 89.50 91 ILE A C 1
ATOM 779 O O . ILE A 1 91 ? -10.463 0.835 5.817 1.00 89.50 91 ILE A O 1
ATOM 783 N N . VAL A 1 92 ? -12.501 1.334 6.618 1.00 88.25 92 VAL A N 1
ATOM 784 C CA . VAL A 1 92 ? -13.243 0.742 5.490 1.00 88.25 92 VAL A CA 1
ATOM 785 C C . VAL A 1 92 ? -12.880 1.402 4.156 1.00 88.25 92 VAL A C 1
ATOM 787 O O . VAL A 1 92 ? -12.715 0.703 3.162 1.00 88.25 92 VAL A O 1
ATOM 790 N N . VAL A 1 93 ? -12.717 2.728 4.118 1.00 90.69 93 VAL A N 1
ATOM 791 C CA . VAL A 1 93 ? -12.295 3.432 2.892 1.00 90.69 93 VAL A CA 1
ATOM 792 C C . VAL A 1 93 ? -10.909 2.966 2.441 1.00 90.69 93 VAL A C 1
ATOM 794 O O . VAL A 1 93 ? -10.709 2.704 1.257 1.00 90.69 93 VAL A O 1
ATOM 797 N N . ILE A 1 94 ? -9.971 2.808 3.378 1.00 88.38 94 ILE A N 1
ATOM 798 C CA . ILE A 1 94 ? -8.627 2.303 3.071 1.00 88.38 94 ILE A CA 1
ATOM 799 C C . ILE A 1 94 ? -8.686 0.844 2.601 1.00 88.38 94 ILE A C 1
ATOM 801 O O . ILE A 1 94 ? -8.022 0.507 1.627 1.00 88.38 94 ILE A O 1
ATOM 805 N N . GLU A 1 95 ? -9.507 -0.009 3.224 1.00 83.69 95 GLU A N 1
ATOM 806 C CA . GLU A 1 95 ? -9.697 -1.405 2.789 1.00 83.69 95 GLU A CA 1
ATOM 807 C C . GLU A 1 95 ? -10.179 -1.482 1.340 1.00 83.69 95 GLU A C 1
ATOM 809 O O . GLU A 1 95 ? -9.654 -2.272 0.561 1.00 83.69 95 GLU A O 1
ATOM 814 N N . VAL A 1 96 ? -11.141 -0.636 0.961 1.00 88.44 96 VAL A N 1
ATOM 815 C CA . VAL A 1 96 ? -11.649 -0.577 -0.415 1.00 88.44 96 VAL A CA 1
ATOM 816 C C . VAL A 1 96 ? -10.564 -0.103 -1.382 1.00 88.44 96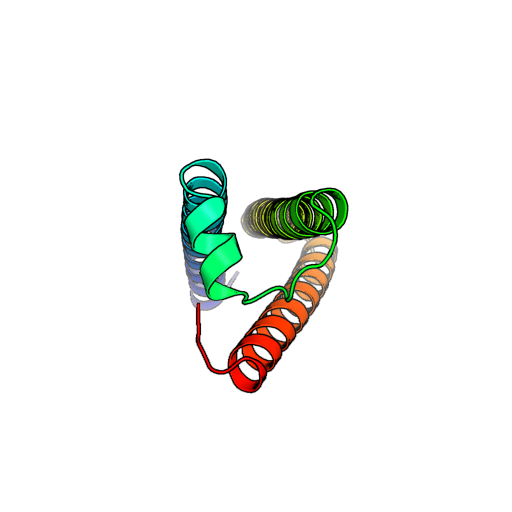 VAL A C 1
ATOM 818 O O . VAL A 1 96 ? -10.401 -0.704 -2.440 1.00 88.44 96 VAL A O 1
ATOM 821 N N . ALA A 1 97 ? -9.792 0.927 -1.026 1.00 85.25 97 ALA A N 1
ATOM 822 C CA . ALA A 1 97 ? -8.702 1.421 -1.868 1.00 85.25 97 ALA A CA 1
ATOM 823 C C . ALA A 1 97 ? -7.612 0.355 -2.093 1.00 85.25 97 ALA A C 1
ATOM 825 O O . ALA A 1 97 ? -7.202 0.125 -3.229 1.00 85.25 97 ALA A O 1
ATOM 826 N N . VAL A 1 98 ? -7.196 -0.344 -1.030 1.00 81.88 98 VAL A N 1
ATOM 827 C CA . VAL A 1 98 ? -6.226 -1.449 -1.116 1.00 81.88 98 VAL A CA 1
ATOM 828 C C . VAL A 1 98 ? -6.793 -2.613 -1.932 1.00 81.88 98 VAL A C 1
ATOM 830 O O . VAL A 1 98 ? -6.072 -3.202 -2.730 1.00 81.88 98 VAL A O 1
ATOM 833 N N . LEU A 1 99 ? -8.084 -2.931 -1.795 1.00 83.38 99 LEU A N 1
ATOM 834 C CA . LEU A 1 99 ? -8.721 -3.985 -2.587 1.00 83.38 99 LEU A CA 1
ATOM 835 C C . LEU A 1 99 ? -8.739 -3.643 -4.082 1.00 83.38 99 LEU A C 1
ATOM 837 O O . LEU A 1 99 ? -8.421 -4.500 -4.902 1.00 83.38 99 LEU A O 1
ATOM 841 N N . ILE A 1 100 ? -9.073 -2.398 -4.438 1.00 85.69 100 ILE A N 1
ATOM 842 C CA . ILE A 1 100 ? -9.023 -1.917 -5.827 1.00 85.69 100 ILE A CA 1
ATOM 843 C C . ILE A 1 100 ? -7.598 -2.037 -6.378 1.00 85.69 100 ILE A C 1
ATOM 845 O O . ILE A 1 100 ? -7.424 -2.522 -7.494 1.00 85.69 100 ILE A O 1
ATOM 849 N N . TYR A 1 101 ? -6.588 -1.659 -5.589 1.00 81.81 101 TYR A N 1
ATOM 850 C CA . TYR A 1 101 ? -5.180 -1.799 -5.967 1.00 81.81 101 TYR A CA 1
ATOM 851 C C . TYR A 1 101 ? -4.786 -3.261 -6.219 1.00 81.81 101 TYR A C 1
ATOM 853 O O . TYR A 1 101 ? -4.214 -3.576 -7.258 1.00 81.81 101 TYR A O 1
ATOM 861 N N . LEU A 1 102 ? -5.155 -4.174 -5.315 1.00 78.88 102 LEU A N 1
ATOM 862 C CA . LEU A 1 102 ? -4.883 -5.603 -5.485 1.00 78.88 102 LEU A CA 1
ATOM 863 C C . LEU A 1 102 ? -5.566 -6.166 -6.735 1.00 78.88 102 LEU A C 1
ATOM 865 O O . LEU A 1 102 ? -4.933 -6.899 -7.487 1.00 78.88 102 LEU A O 1
ATOM 869 N N . ILE A 1 103 ? -6.831 -5.809 -6.986 1.00 85.12 103 ILE A N 1
ATOM 870 C CA . ILE A 1 103 ? -7.558 -6.230 -8.196 1.00 85.12 103 ILE A CA 1
ATOM 871 C C . ILE A 1 103 ? -6.859 -5.711 -9.453 1.00 85.12 103 ILE A C 1
ATOM 873 O O . ILE A 1 103 ? -6.691 -6.468 -10.406 1.00 85.12 103 ILE A O 1
ATOM 877 N N . TYR A 1 104 ? -6.437 -4.446 -9.456 1.00 82.62 104 TYR A N 1
ATOM 878 C CA . TYR A 1 104 ? -5.703 -3.855 -10.572 1.00 82.62 104 TYR A CA 1
ATOM 879 C C . TYR A 1 104 ? -4.383 -4.590 -10.838 1.00 82.62 104 TYR A C 1
ATOM 881 O O . TYR A 1 104 ? -4.091 -4.916 -11.989 1.00 82.62 104 TYR A O 1
ATOM 889 N N . ASN A 1 105 ? -3.627 -4.921 -9.789 1.00 73.56 105 ASN A N 1
ATOM 890 C CA . ASN A 1 105 ? -2.390 -5.686 -9.928 1.00 73.56 105 ASN A CA 1
ATOM 891 C C . ASN A 1 105 ? -2.650 -7.106 -10.432 1.00 73.56 105 ASN A C 1
ATOM 893 O O . ASN A 1 105 ? -2.025 -7.507 -11.404 1.00 73.56 105 ASN A O 1
ATOM 897 N N . PHE A 1 106 ? -3.623 -7.836 -9.873 1.00 77.50 106 PHE A N 1
ATOM 898 C CA . PHE A 1 106 ? -3.991 -9.167 -10.374 1.00 77.50 106 PHE A CA 1
ATOM 899 C C . PHE A 1 106 ? -4.425 -9.140 -11.842 1.00 77.50 106 PHE A C 1
ATOM 901 O O . PHE A 1 106 ? -4.047 -10.019 -12.613 1.00 77.50 106 PHE A O 1
ATOM 908 N N . TYR A 1 107 ? -5.208 -8.136 -12.236 1.00 78.56 107 TYR A N 1
ATOM 909 C CA . TYR A 1 107 ? -5.636 -7.951 -13.620 1.00 78.56 107 TYR A CA 1
ATOM 910 C C . TYR A 1 107 ? -4.452 -7.661 -14.547 1.00 78.56 107 TYR A C 1
ATOM 912 O O . TYR A 1 107 ? -4.358 -8.247 -15.624 1.00 78.56 107 TYR A O 1
ATOM 920 N N . THR A 1 108 ? -3.529 -6.805 -14.108 1.00 70.81 108 THR A N 1
ATOM 921 C CA . THR A 1 108 ? -2.313 -6.482 -14.860 1.00 70.81 108 THR A CA 1
ATOM 922 C C . THR A 1 108 ? -1.443 -7.724 -15.017 1.00 70.81 108 THR A C 1
ATOM 924 O O . THR A 1 108 ? -1.146 -8.083 -16.149 1.00 70.81 108 THR A O 1
ATOM 927 N N . SER A 1 109 ? -1.151 -8.446 -13.929 1.00 66.06 109 SER A N 1
ATOM 928 C CA . SER A 1 109 ? -0.390 -9.704 -13.958 1.00 66.06 109 SER A CA 1
ATOM 929 C C . SER A 1 109 ? -1.042 -10.779 -14.831 1.00 66.06 109 SER A C 1
ATOM 931 O O . SER A 1 109 ? -0.343 -11.539 -15.496 1.00 66.06 109 SER A O 1
ATOM 933 N N . TYR A 1 110 ? -2.378 -10.854 -14.857 1.00 73.62 110 TYR A N 1
ATOM 934 C CA . TYR A 1 110 ? -3.103 -11.777 -15.733 1.00 73.62 110 TYR A CA 1
ATOM 935 C C . TYR A 1 110 ? -2.920 -11.429 -17.216 1.00 73.62 110 TYR A C 1
ATOM 937 O O . TYR A 1 110 ? -2.718 -12.323 -18.033 1.00 73.62 110 TYR A O 1
ATOM 945 N N . ILE A 1 111 ? -2.971 -10.141 -17.567 1.00 71.81 111 ILE A N 1
ATOM 946 C CA . ILE A 1 111 ? -2.811 -9.680 -18.954 1.00 71.81 111 ILE A CA 1
ATOM 947 C C . ILE A 1 111 ? -1.365 -9.780 -19.421 1.00 71.81 111 ILE A C 1
ATOM 949 O O . ILE A 1 111 ? -1.125 -10.184 -20.556 1.00 71.81 111 ILE A O 1
ATOM 953 N N . THR A 1 112 ? -0.412 -9.402 -18.572 1.00 64.25 112 THR A N 1
ATOM 954 C CA . THR A 1 112 ? 1.018 -9.438 -18.900 1.00 64.25 112 THR A CA 1
ATOM 955 C C . THR A 1 112 ? 1.607 -10.840 -18.790 1.00 64.25 112 THR A C 1
ATOM 957 O O . THR A 1 112 ? 2.775 -11.023 -19.101 1.00 64.25 112 THR A O 1
ATOM 960 N N . GLY A 1 113 ? 0.799 -11.835 -18.406 1.00 48.00 113 GLY A N 1
ATOM 961 C CA . GLY A 1 113 ? 1.185 -13.236 -18.431 1.00 48.00 113 GLY A CA 1
ATOM 962 C C . GLY A 1 113 ? 2.207 -13.601 -17.365 1.00 48.00 113 GLY A C 1
ATOM 963 O O . GLY A 1 113 ? 3.171 -14.261 -17.702 1.00 48.00 113 GLY A O 1
ATOM 964 N N . PHE A 1 114 ? 2.001 -13.209 -16.101 1.00 45.56 114 PHE A N 1
ATOM 965 C CA . PHE A 1 114 ? 2.779 -13.706 -14.949 1.00 45.56 114 PHE A CA 1
ATOM 966 C C . PHE A 1 114 ? 4.316 -13.703 -15.122 1.00 45.56 114 PHE A C 1
ATOM 968 O O . PHE A 1 114 ? 5.001 -14.463 -14.448 1.00 45.56 114 PHE A O 1
ATOM 975 N N . ASP A 1 115 ? 4.875 -12.829 -15.964 1.00 41.94 115 ASP A N 1
ATOM 976 C CA . ASP A 1 115 ? 6.329 -12.643 -16.077 1.00 41.94 115 ASP A CA 1
ATOM 977 C C . ASP A 1 115 ? 6.887 -11.775 -14.920 1.00 41.94 115 ASP A C 1
ATOM 979 O O . ASP A 1 115 ? 7.910 -11.111 -15.052 1.00 41.94 115 ASP A O 1
ATOM 983 N N . HIS A 1 116 ? 6.231 -11.782 -13.751 1.00 42.06 116 HIS A N 1
ATOM 984 C CA . HIS A 1 116 ? 6.768 -11.311 -12.463 1.00 42.06 116 HIS A CA 1
ATOM 985 C C . HIS A 1 116 ? 6.741 -12.444 -11.447 1.00 42.06 116 HIS A C 1
ATOM 987 O O . HIS A 1 116 ? 5.647 -13.030 -11.259 1.00 42.06 116 HIS A O 1
#

Sequence (116 aa):
MNKIFKWKIHFLVGLSIFLIIIIFADVFSIWTTPEEYIKVYEFSNNSVEWRYKSIFNYILSDIIVICFLILYIILNLIFLIKNIKFIKSIIVVIEVAVLIYLIYNFYTSYITGFDH

Secondary structure (DSSP, 8-state):
--HHHHHHHHHHHHHHHHHHHHHHHHHHHHHH-HHHHHHHTT--S--HHHHHHHHHHHHHHHHHHHHHHHHHHHHHHHHHHH--HHHHHHHHHHHHHHHHHHHHHHHHHHHTTS--

Foldseek 3Di:
DDPVVVVVLVVLLVVLVVLLVVLVVVLVCCVVCVVVVCVLVCPDPDDPVVSVVVNVVSNVVSVVSNVLSVVLNVLSVCCVPPVDPVSVVVNVVSVVVVVVVVVVVVVVCVVSPVSD

Radius of gyration: 17.64 Å; chains: 1; bounding box: 37×22×50 Å

pLDDT: mean 79.78, std 12.07, range [41.94, 92.56]